Protein AF-A0A0Q2LYT6-F1 (afdb_monomer_lite)

pLDDT: mean 83.73, std 15.49, range [44.47, 98.06]

Sequence (70 aa):
MSHGKPGREHKGDRMLLQSRPVREVWDAVHALAAEAGTSVSQYVADLLAEHVGRPDLIRELNKEVLPLAM

Secondary structure (DSSP, 8-state):
---PPPPPPP-SS-PPP-----HHHHHHHHHHHHHTTS-HHHHHHHHHHHHTT-GGG-SSTT--------

Radius of gyration: 15.54 Å; chains: 1; bounding box: 38×31×45 Å

Organism: Mycobacterium gordonae (NCBI:txid1778)

Foldseek 3Di:
DDDDDPDPPDLPDDDDDDDDDDPVVVVVLCVVCVVLVHDSVLSVVCVVCVVVPNNVSRDRPPPDPDPDDD

Structure (mmCIF, N/CA/C/O backbone):
data_AF-A0A0Q2LYT6-F1
#
_entry.id   AF-A0A0Q2LYT6-F1
#
loop_
_atom_site.group_PDB
_atom_site.id
_atom_site.type_symbol
_atom_site.label_atom_id
_atom_site.label_alt_id
_atom_site.label_comp_id
_atom_site.label_asym_id
_atom_site.label_entity_id
_atom_site.label_seq_id
_atom_site.pdbx_PDB_ins_code
_atom_site.Cartn_x
_atom_site.Cartn_y
_atom_site.Cartn_z
_atom_site.occupancy
_atom_site.B_iso_or_equiv
_atom_site.auth_seq_id
_atom_site.auth_comp_id
_atom_site.auth_asym_id
_atom_site.auth_atom_id
_atom_site.pdbx_PDB_model_num
ATOM 1 N N . MET A 1 1 ? 19.408 15.189 31.343 1.00 44.47 1 MET A N 1
ATOM 2 C CA . MET A 1 1 ? 18.465 14.052 31.243 1.00 44.47 1 MET A CA 1
ATOM 3 C C . MET A 1 1 ? 17.736 14.164 29.909 1.00 44.47 1 MET A C 1
ATOM 5 O O . MET A 1 1 ? 16.802 14.942 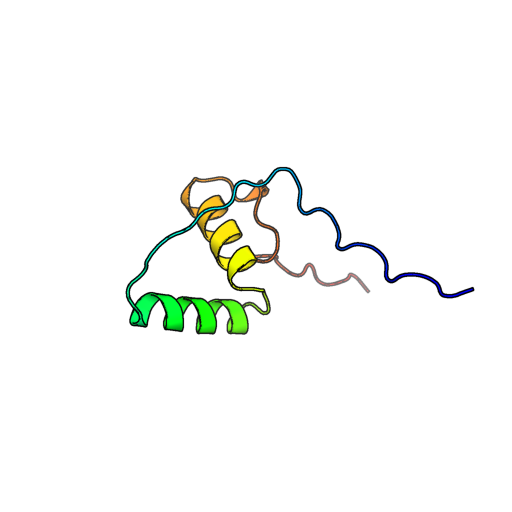29.783 1.00 44.47 1 MET A O 1
ATOM 9 N N . SER A 1 2 ? 18.275 13.506 28.878 1.00 51.25 2 SER A N 1
ATOM 10 C CA . SER A 1 2 ? 17.731 13.539 27.515 1.00 51.25 2 SER A CA 1
ATOM 11 C C . SER A 1 2 ? 16.586 12.533 27.421 1.00 51.25 2 SER A C 1
ATOM 13 O O . SER A 1 2 ? 16.803 11.346 27.658 1.00 51.25 2 SER A O 1
ATOM 15 N N . HIS A 1 3 ? 15.373 13.002 27.134 1.00 54.50 3 HIS A N 1
ATOM 16 C CA . HIS A 1 3 ? 14.231 12.133 26.866 1.00 54.50 3 HIS A CA 1
ATOM 17 C C . HIS A 1 3 ? 14.435 11.514 25.479 1.00 54.50 3 HIS A C 1
ATOM 19 O O . HIS A 1 3 ? 14.328 12.200 24.462 1.00 54.50 3 HIS A O 1
ATOM 25 N N . GLY A 1 4 ? 14.794 10.228 25.443 1.00 54.53 4 GLY A N 1
ATOM 26 C CA . GLY A 1 4 ? 14.865 9.458 24.204 1.00 54.53 4 GLY A CA 1
ATOM 27 C C . GLY A 1 4 ? 13.528 9.531 23.468 1.00 54.53 4 GLY A C 1
ATOM 28 O O . GLY A 1 4 ? 12.472 9.439 24.092 1.00 54.53 4 GLY A O 1
ATOM 29 N N . LYS A 1 5 ? 13.574 9.746 22.148 1.00 59.19 5 LYS A N 1
ATOM 30 C CA . LYS A 1 5 ? 12.373 9.804 21.305 1.00 59.19 5 LYS A CA 1
ATOM 31 C C . LYS A 1 5 ? 11.510 8.557 21.562 1.00 59.19 5 LYS A C 1
ATOM 33 O O . LYS A 1 5 ? 12.079 7.463 21.579 1.00 59.19 5 LYS A O 1
ATOM 38 N N . PRO A 1 6 ? 10.183 8.693 21.749 1.00 62.56 6 PRO A N 1
ATOM 39 C CA . PRO A 1 6 ? 9.314 7.538 21.932 1.00 62.56 6 PRO A CA 1
ATOM 40 C C . PRO A 1 6 ? 9.502 6.570 20.758 1.00 62.56 6 PRO A C 1
ATOM 42 O O . PRO A 1 6 ? 9.596 6.991 19.601 1.00 62.56 6 PRO A O 1
ATOM 45 N N . GLY A 1 7 ? 9.638 5.279 21.070 1.00 64.81 7 GLY A N 1
ATOM 46 C CA . GLY A 1 7 ? 9.756 4.234 20.058 1.00 64.81 7 GLY A CA 1
ATOM 47 C C . GLY A 1 7 ? 8.555 4.282 19.113 1.00 64.81 7 GLY A C 1
ATOM 48 O O . GLY A 1 7 ? 7.445 4.591 19.540 1.00 64.81 7 GLY A O 1
ATOM 49 N N . ARG A 1 8 ? 8.774 4.012 17.820 1.00 69.81 8 ARG A N 1
ATOM 50 C CA . ARG A 1 8 ? 7.676 3.938 16.843 1.00 69.81 8 ARG A CA 1
ATOM 51 C C . ARG A 1 8 ? 6.622 2.945 17.329 1.00 69.81 8 ARG A C 1
ATOM 53 O O . ARG A 1 8 ? 6.971 1.832 17.715 1.00 69.81 8 ARG A O 1
ATOM 60 N N . GLU A 1 9 ? 5.354 3.344 17.268 1.00 70.56 9 GLU A N 1
ATOM 61 C CA . GLU A 1 9 ? 4.228 2.488 17.633 1.00 70.56 9 GLU A CA 1
ATOM 62 C C . GLU A 1 9 ? 4.289 1.160 16.870 1.00 70.56 9 GLU A C 1
ATOM 64 O O . GLU A 1 9 ? 4.401 1.122 15.638 1.00 70.56 9 GLU A O 1
ATOM 69 N N . HIS A 1 10 ? 4.237 0.056 17.614 1.00 71.31 10 HIS A N 1
ATOM 70 C CA . HIS A 1 10 ? 4.261 -1.279 17.040 1.00 71.31 10 HIS A CA 1
ATOM 71 C C . HIS A 1 10 ? 2.965 -1.511 16.258 1.00 71.31 10 HIS A C 1
ATOM 73 O O . HIS A 1 10 ? 1.870 -1.528 16.820 1.00 71.31 10 HIS A O 1
ATOM 79 N N . LYS A 1 11 ? 3.067 -1.696 14.938 1.00 73.81 11 LYS A N 1
ATOM 80 C CA . LYS A 1 11 ? 1.900 -1.795 14.050 1.00 73.81 11 LYS A CA 1
ATOM 81 C C . LYS A 1 11 ? 1.218 -3.186 14.051 1.00 73.81 11 LYS A C 1
ATOM 83 O O . LYS A 1 11 ? 0.539 -3.531 13.081 1.00 73.81 11 LYS A O 1
ATOM 88 N N . GLY A 1 12 ? 1.351 -3.940 15.142 1.00 81.56 12 GLY A N 1
ATOM 89 C CA . GLY A 1 12 ? 0.835 -5.304 15.304 1.00 81.56 12 GLY A CA 1
ATOM 90 C C . GLY A 1 12 ? 1.781 -6.381 14.768 1.00 81.56 12 GLY A C 1
ATOM 91 O O . GLY A 1 12 ? 2.863 -6.067 14.275 1.00 81.56 12 GLY A O 1
ATOM 92 N N . ASP A 1 13 ? 1.365 -7.641 14.884 1.00 85.06 13 ASP A N 1
ATOM 93 C CA . ASP A 1 13 ? 2.102 -8.793 14.357 1.00 85.06 13 ASP A CA 1
ATOM 94 C C . ASP A 1 13 ? 2.117 -8.742 12.820 1.00 85.06 13 ASP A C 1
ATOM 96 O O . ASP A 1 13 ? 1.066 -8.764 12.176 1.00 85.06 13 ASP A O 1
ATOM 100 N N . ARG A 1 14 ? 3.300 -8.552 12.226 1.00 83.62 14 ARG A N 1
ATOM 101 C CA . ARG A 1 14 ? 3.471 -8.335 10.782 1.00 83.62 14 ARG A CA 1
ATOM 102 C C . ARG A 1 14 ? 4.633 -9.153 10.249 1.00 83.62 14 ARG A C 1
ATOM 104 O O . ARG A 1 14 ? 5.726 -9.130 10.807 1.00 83.62 14 ARG A O 1
ATOM 111 N N . MET A 1 15 ? 4.414 -9.775 9.097 1.00 88.69 15 MET A N 1
ATOM 112 C CA . MET A 1 15 ? 5.460 -10.446 8.332 1.00 88.69 15 MET A CA 1
ATOM 113 C C . MET A 1 15 ? 6.050 -9.503 7.282 1.00 88.69 15 MET A C 1
ATOM 115 O O . MET A 1 15 ? 5.339 -8.689 6.689 1.00 88.69 15 MET A O 1
ATOM 119 N N . LEU A 1 16 ? 7.355 -9.624 7.027 1.00 89.06 16 LEU A N 1
ATOM 120 C CA . LEU A 1 16 ? 7.992 -8.939 5.906 1.00 89.06 16 LEU A CA 1
ATOM 121 C C . LEU A 1 16 ? 7.585 -9.622 4.597 1.00 89.06 16 LEU A C 1
ATOM 123 O O . LEU A 1 16 ? 7.901 -10.790 4.380 1.00 89.06 16 LEU A O 1
ATOM 127 N N . LEU A 1 17 ? 6.947 -8.867 3.706 1.00 88.25 17 LEU A N 1
ATOM 128 C CA . LEU A 1 17 ? 6.696 -9.275 2.329 1.00 88.25 17 LEU A CA 1
ATOM 129 C C . LEU A 1 17 ? 7.673 -8.539 1.408 1.00 88.25 17 LEU A C 1
ATOM 131 O O . LEU A 1 17 ? 7.659 -7.310 1.339 1.00 88.25 17 LEU A O 1
ATOM 135 N N . GLN A 1 18 ? 8.514 -9.285 0.693 1.00 92.12 18 GLN A N 1
ATOM 136 C CA . GLN A 1 18 ? 9.394 -8.735 -0.335 1.00 92.12 18 GLN A CA 1
ATOM 137 C C . GLN A 1 18 ? 8.930 -9.208 -1.712 1.00 92.12 18 GLN A C 1
ATOM 139 O O . GLN A 1 18 ? 8.772 -10.403 -1.944 1.00 92.12 18 GLN A O 1
ATOM 144 N N . SER A 1 19 ? 8.749 -8.268 -2.636 1.00 91.44 19 SER A N 1
ATOM 145 C CA . SER A 1 19 ? 8.424 -8.540 -4.036 1.00 91.44 19 SER A CA 1
ATOM 146 C C . SER A 1 19 ? 9.385 -7.801 -4.972 1.00 91.44 19 SER A C 1
ATOM 148 O O . SER A 1 19 ? 10.150 -6.925 -4.555 1.00 91.44 19 SER A O 1
ATOM 150 N N . ARG A 1 20 ? 9.386 -8.189 -6.252 1.00 95.12 20 ARG A N 1
ATOM 151 C CA . ARG A 1 20 ? 10.180 -7.564 -7.323 1.00 95.12 20 ARG A CA 1
ATOM 152 C C . ARG A 1 20 ? 9.249 -7.100 -8.452 1.00 95.12 20 ARG A C 1
ATOM 154 O O . ARG A 1 20 ? 9.253 -7.715 -9.516 1.00 95.12 20 ARG A O 1
ATOM 161 N N . PRO A 1 21 ? 8.402 -6.081 -8.218 1.00 93.62 21 PRO A N 1
ATOM 162 C CA . PRO A 1 21 ? 7.551 -5.550 -9.273 1.00 93.62 21 PRO A CA 1
ATOM 163 C C . PRO A 1 21 ? 8.407 -4.925 -10.380 1.00 93.62 21 PRO A C 1
ATOM 165 O O . PRO A 1 21 ? 9.532 -4.478 -10.141 1.00 93.62 21 PRO A O 1
ATOM 168 N N . VAL A 1 22 ? 7.861 -4.874 -11.595 1.00 98.00 22 VAL A N 1
ATOM 169 C CA . VAL A 1 22 ? 8.452 -4.077 -12.676 1.00 98.00 22 VAL A CA 1
ATOM 170 C C . VAL A 1 22 ? 8.500 -2.599 -12.270 1.00 98.00 22 VAL A C 1
ATOM 172 O O . VAL A 1 22 ? 7.688 -2.145 -11.461 1.00 98.00 22 VAL A O 1
ATOM 175 N N . ARG A 1 23 ? 9.451 -1.840 -12.830 1.00 97.06 23 ARG A N 1
ATOM 176 C CA . ARG A 1 23 ? 9.699 -0.438 -12.447 1.00 97.06 23 ARG A CA 1
ATOM 177 C C . ARG A 1 23 ? 8.445 0.434 -12.545 1.00 97.06 23 ARG A C 1
ATOM 179 O O . ARG A 1 23 ? 8.140 1.142 -11.599 1.00 97.06 23 ARG A O 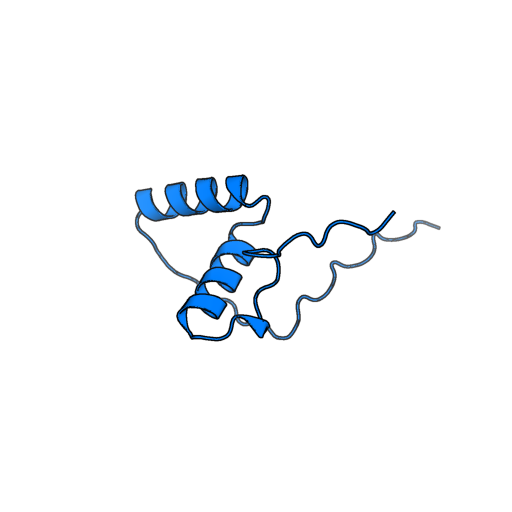1
ATOM 186 N N . GLU A 1 24 ? 7.689 0.311 -13.631 1.00 98.06 24 GLU A N 1
ATOM 187 C CA . GLU A 1 24 ? 6.475 1.110 -13.850 1.00 98.06 24 GLU A CA 1
ATOM 188 C C . GLU A 1 24 ? 5.419 0.883 -12.758 1.00 98.06 24 GLU A C 1
ATOM 190 O O . GLU A 1 24 ? 4.776 1.826 -12.305 1.00 98.06 24 GLU A O 1
ATOM 195 N N . VAL A 1 25 ? 5.289 -0.354 -12.265 1.00 97.19 25 VAL A N 1
ATOM 196 C CA . VAL A 1 25 ? 4.384 -0.680 -11.152 1.00 97.19 25 VAL A CA 1
ATOM 197 C C . VAL A 1 25 ? 4.896 -0.083 -9.844 1.00 97.19 25 VAL A C 1
ATOM 199 O O . VAL A 1 25 ? 4.109 0.429 -9.054 1.00 97.19 25 VAL A O 1
ATOM 202 N N . TRP A 1 26 ? 6.209 -0.120 -9.609 1.00 96.25 26 TRP A N 1
ATOM 203 C CA . TRP A 1 26 ? 6.808 0.505 -8.431 1.00 96.25 26 TRP A CA 1
ATOM 204 C C . TRP A 1 26 ? 6.546 2.013 -8.393 1.00 96.25 26 TRP A C 1
ATOM 206 O O . TRP A 1 26 ? 6.102 2.521 -7.361 1.00 96.25 26 TRP A O 1
ATOM 216 N N . ASP A 1 27 ? 6.771 2.704 -9.510 1.00 97.94 27 ASP A N 1
ATOM 217 C CA . ASP A 1 27 ? 6.574 4.149 -9.622 1.00 97.94 27 ASP A CA 1
ATOM 218 C C . ASP A 1 27 ? 5.093 4.525 -9.450 1.00 97.94 27 ASP A C 1
ATOM 220 O O . ASP A 1 27 ? 4.773 5.431 -8.677 1.00 97.94 27 ASP A O 1
ATOM 224 N N . ALA A 1 28 ? 4.179 3.772 -10.072 1.00 97.75 28 ALA A N 1
ATOM 225 C CA . ALA A 1 28 ? 2.739 3.972 -9.906 1.00 97.75 28 ALA A CA 1
ATOM 226 C C . ALA A 1 28 ? 2.293 3.794 -8.445 1.00 97.75 28 ALA A C 1
ATOM 228 O O . ALA A 1 28 ? 1.563 4.626 -7.912 1.00 97.75 28 ALA A O 1
ATOM 229 N N . VAL A 1 29 ? 2.777 2.755 -7.757 1.00 96.50 29 VAL A N 1
ATOM 230 C CA . VAL A 1 29 ? 2.470 2.529 -6.334 1.00 96.50 29 VAL A CA 1
ATOM 231 C C . VAL A 1 29 ? 2.997 3.670 -5.456 1.00 96.50 29 VAL A C 1
ATOM 233 O O . VAL A 1 29 ? 2.347 4.030 -4.477 1.00 96.50 29 VAL A O 1
ATOM 236 N N . HIS A 1 30 ? 4.149 4.261 -5.790 1.00 96.50 30 HIS A N 1
ATOM 237 C CA . HIS A 1 30 ? 4.683 5.411 -5.048 1.00 96.50 30 HIS A CA 1
ATOM 238 C C . HIS A 1 30 ? 3.825 6.657 -5.225 1.00 96.50 30 HIS A C 1
ATOM 240 O O . HIS A 1 30 ? 3.560 7.342 -4.237 1.00 96.50 30 HIS A O 1
ATOM 246 N N . ALA A 1 31 ? 3.385 6.932 -6.455 1.00 97.06 31 ALA A N 1
ATOM 247 C CA . ALA A 1 31 ? 2.484 8.043 -6.738 1.00 97.06 31 ALA A CA 1
ATOM 248 C C . ALA A 1 31 ? 1.168 7.885 -5.963 1.00 97.06 31 ALA A C 1
ATOM 250 O O . ALA A 1 31 ? 0.820 8.758 -5.173 1.00 97.06 31 ALA A O 1
ATOM 251 N N . LEU A 1 32 ? 0.531 6.716 -6.065 1.00 96.00 32 LEU A N 1
ATOM 252 C CA . LEU A 1 32 ? -0.742 6.443 -5.398 1.00 96.00 32 LEU A CA 1
ATOM 253 C C . LEU A 1 32 ? -0.638 6.493 -3.867 1.00 96.00 32 LEU A C 1
ATOM 255 O O . LEU A 1 32 ? -1.531 7.011 -3.200 1.00 96.00 32 LEU A O 1
ATOM 259 N N . ALA A 1 33 ? 0.457 5.990 -3.287 1.00 95.25 33 ALA A N 1
ATOM 260 C CA . ALA A 1 33 ? 0.685 6.090 -1.846 1.00 95.25 33 ALA A CA 1
ATOM 261 C C . ALA A 1 33 ? 0.850 7.551 -1.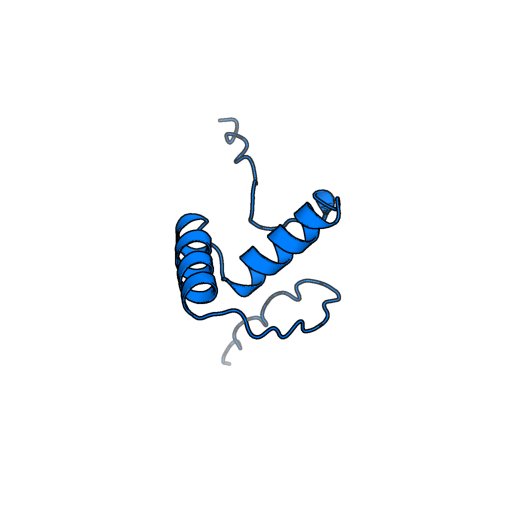394 1.00 95.25 33 ALA A C 1
ATOM 263 O O . ALA A 1 33 ? 0.329 7.930 -0.344 1.00 95.25 33 ALA A O 1
ATOM 264 N N . ALA A 1 34 ? 1.542 8.373 -2.193 1.00 94.56 34 ALA A N 1
ATOM 265 C CA . ALA A 1 34 ? 1.695 9.800 -1.928 1.00 94.56 34 ALA A CA 1
ATOM 266 C C . ALA A 1 34 ? 0.358 10.550 -2.043 1.00 94.56 34 ALA A C 1
ATOM 268 O O . ALA A 1 34 ? 0.053 11.366 -1.176 1.00 94.56 34 ALA A O 1
ATOM 269 N N . GLU A 1 35 ? -0.458 10.238 -3.053 1.00 92.94 35 GLU A N 1
ATOM 270 C CA . GLU A 1 35 ? -1.817 10.776 -3.218 1.00 92.94 35 GLU A CA 1
ATOM 271 C C . GLU A 1 35 ? -2.728 10.396 -2.044 1.00 92.94 35 GLU A C 1
ATOM 273 O O . GLU A 1 35 ? -3.489 11.224 -1.549 1.00 92.94 35 GLU A O 1
ATOM 278 N N . ALA A 1 36 ? -2.593 9.168 -1.539 1.00 90.12 36 ALA A N 1
ATOM 279 C CA . ALA A 1 36 ? -3.291 8.688 -0.350 1.00 90.12 36 ALA A CA 1
ATOM 280 C C . ALA A 1 36 ? -2.694 9.210 0.976 1.00 90.12 36 ALA A C 1
ATOM 282 O O . ALA A 1 36 ? -3.202 8.881 2.047 1.00 90.12 36 ALA A O 1
ATOM 283 N N . GLY A 1 37 ? -1.611 9.998 0.940 1.00 92.62 37 GLY A N 1
ATOM 284 C CA . GLY A 1 37 ? -0.979 10.569 2.132 1.00 92.62 37 GLY A CA 1
ATOM 285 C C . GLY A 1 37 ? -0.355 9.536 3.080 1.00 92.62 37 GLY A C 1
ATOM 286 O O . GLY A 1 37 ? -0.193 9.816 4.267 1.00 92.62 37 GLY A O 1
ATOM 287 N N . THR A 1 38 ? -0.003 8.347 2.581 1.00 93.19 38 THR A N 1
ATOM 288 C CA . THR A 1 38 ? 0.517 7.227 3.378 1.00 93.19 38 THR A CA 1
ATOM 289 C C . THR A 1 38 ? 1.895 6.765 2.893 1.00 93.19 38 THR A C 1
ATOM 291 O O . THR A 1 38 ? 2.354 7.066 1.793 1.00 93.19 38 THR A O 1
ATOM 294 N N . SER A 1 39 ? 2.602 6.000 3.726 1.00 93.88 39 SER A N 1
ATOM 295 C CA . SER A 1 39 ? 3.822 5.312 3.295 1.00 93.88 39 SER A CA 1
ATOM 296 C C . SER A 1 39 ? 3.497 4.171 2.328 1.00 93.88 39 SER A C 1
ATOM 298 O O . SER A 1 39 ? 2.551 3.423 2.559 1.00 93.88 39 SER A O 1
ATOM 300 N N . VAL A 1 40 ? 4.361 3.929 1.341 1.00 94.38 40 VAL A N 1
ATOM 301 C CA . VAL A 1 40 ? 4.211 2.818 0.382 1.00 94.38 40 VAL A CA 1
ATOM 302 C C . VAL A 1 40 ? 4.030 1.462 1.064 1.00 94.38 40 VAL A C 1
ATOM 304 O O . VAL A 1 40 ? 3.176 0.677 0.667 1.00 94.38 40 VAL A O 1
ATOM 307 N N . SER A 1 41 ? 4.785 1.182 2.130 1.00 92.31 41 SER A N 1
ATOM 308 C CA . SER A 1 41 ? 4.635 -0.073 2.876 1.00 92.31 41 SER A CA 1
ATOM 309 C C . SER A 1 41 ? 3.250 -0.230 3.504 1.00 92.31 41 SER A C 1
ATOM 311 O O . SER A 1 41 ? 2.739 -1.342 3.565 1.00 92.31 41 SER A O 1
ATOM 313 N N . GLN A 1 42 ? 2.653 0.859 3.993 1.00 93.25 42 GLN A N 1
ATOM 314 C CA . GLN A 1 42 ? 1.310 0.815 4.566 1.00 93.25 42 GLN A CA 1
ATOM 315 C C . GLN A 1 42 ? 0.241 0.766 3.474 1.00 93.25 42 GLN A C 1
ATOM 317 O O . GLN A 1 42 ? -0.673 -0.039 3.596 1.00 93.25 42 GLN A O 1
ATOM 322 N N . TYR A 1 43 ? 0.415 1.521 2.388 1.00 95.12 43 TYR A N 1
ATOM 323 C CA . TYR A 1 43 ? -0.440 1.462 1.204 1.00 95.12 43 TYR A CA 1
ATOM 324 C C . TYR A 1 43 ? -0.559 0.033 0.658 1.00 95.12 43 TYR A C 1
ATOM 326 O O . TYR A 1 43 ? -1.655 -0.495 0.513 1.00 95.12 43 TYR A O 1
ATOM 334 N N . VAL A 1 44 ? 0.573 -0.644 0.436 1.00 94.94 44 VAL A N 1
ATOM 335 C CA . VAL A 1 44 ? 0.584 -2.032 -0.054 1.00 94.94 44 VAL A CA 1
ATOM 336 C C . VAL A 1 44 ? -0.023 -2.997 0.967 1.00 94.94 44 VAL A C 1
ATOM 338 O O . VAL A 1 44 ? -0.739 -3.914 0.578 1.00 94.94 44 VAL A O 1
ATOM 341 N N . ALA A 1 45 ? 0.234 -2.811 2.265 1.00 94.12 45 ALA A N 1
ATOM 342 C CA . ALA A 1 45 ? -0.356 -3.661 3.300 1.00 94.12 45 ALA A CA 1
ATOM 343 C C . ALA A 1 45 ? -1.889 -3.546 3.342 1.00 94.12 45 ALA A C 1
ATOM 345 O O . ALA A 1 45 ? -2.577 -4.556 3.465 1.00 94.12 45 ALA A O 1
ATOM 346 N N . ASP A 1 46 ? -2.411 -2.331 3.207 1.00 94.25 46 ASP A N 1
ATOM 347 C CA . ASP A 1 46 ? -3.845 -2.060 3.180 1.00 94.25 46 ASP A CA 1
ATOM 348 C C . ASP A 1 46 ? -4.494 -2.587 1.886 1.00 94.25 46 ASP A C 1
ATOM 350 O O . ASP A 1 46 ? -5.541 -3.226 1.957 1.00 94.25 46 ASP A O 1
ATOM 354 N N . LEU A 1 47 ? -3.845 -2.426 0.723 1.00 94.62 47 LEU A N 1
ATOM 355 C CA . LEU A 1 47 ? -4.300 -3.044 -0.531 1.00 94.62 47 LEU A CA 1
ATOM 356 C C . LEU A 1 47 ? -4.354 -4.571 -0.435 1.00 94.62 47 LEU A C 1
ATOM 358 O O . LEU A 1 47 ? -5.287 -5.189 -0.936 1.00 94.62 47 LEU A O 1
ATOM 362 N N . LEU A 1 48 ? -3.365 -5.198 0.209 1.00 95.06 48 LEU A N 1
ATOM 363 C CA . LEU A 1 48 ? -3.376 -6.645 0.429 1.00 95.06 48 LEU A CA 1
ATOM 364 C C . LEU A 1 48 ? -4.524 -7.061 1.347 1.00 95.06 48 LEU A C 1
ATOM 366 O O . LEU A 1 48 ? -5.173 -8.065 1.067 1.00 95.06 48 LEU A O 1
ATOM 370 N N . ALA A 1 49 ? -4.783 -6.299 2.412 1.00 94.12 49 ALA A N 1
ATOM 371 C CA . ALA A 1 49 ? -5.907 -6.542 3.308 1.00 94.12 49 ALA A CA 1
ATOM 372 C C . ALA A 1 49 ? -7.247 -6.447 2.563 1.00 94.12 49 ALA A C 1
ATOM 374 O O . ALA A 1 49 ? -8.076 -7.346 2.684 1.00 94.12 49 ALA A O 1
ATOM 375 N N . GLU A 1 50 ? -7.434 -5.418 1.735 1.00 94.06 50 GLU A N 1
ATOM 376 C CA . GLU A 1 50 ? -8.614 -5.279 0.877 1.00 94.06 50 GLU A CA 1
ATOM 377 C C . GLU A 1 50 ? -8.738 -6.444 -0.116 1.00 94.06 50 GLU A C 1
ATOM 379 O O . GLU A 1 50 ? -9.785 -7.087 -0.191 1.00 94.06 50 GLU A O 1
ATOM 384 N N . HIS A 1 51 ? -7.651 -6.771 -0.822 1.00 95.25 51 HIS A N 1
ATOM 385 C CA . HIS A 1 51 ? -7.616 -7.807 -1.854 1.00 95.25 51 HIS A CA 1
ATOM 386 C C . HIS A 1 51 ? -8.022 -9.193 -1.333 1.00 95.25 51 HIS A C 1
ATOM 388 O O . HIS A 1 51 ? -8.665 -9.958 -2.050 1.00 95.25 51 HIS A O 1
ATOM 394 N N . VAL A 1 52 ? -7.680 -9.516 -0.081 1.00 96.75 52 VAL A N 1
ATOM 395 C CA . VAL A 1 52 ? -8.050 -10.793 0.559 1.00 96.75 52 VAL A CA 1
ATOM 396 C C . VAL A 1 52 ? -9.375 -10.731 1.330 1.00 96.75 52 VAL A C 1
ATOM 398 O O . VAL A 1 52 ? -9.702 -11.668 2.057 1.00 96.75 52 VAL A O 1
ATOM 401 N N . GLY A 1 53 ? -10.142 -9.644 1.196 1.00 94.19 53 GLY A N 1
ATOM 402 C CA . GLY A 1 53 ? -11.448 -9.489 1.841 1.00 94.19 53 GLY A CA 1
ATOM 403 C C . GLY A 1 53 ? -11.375 -9.224 3.347 1.00 94.19 53 GLY A C 1
ATOM 404 O O . GLY A 1 53 ? -12.257 -9.652 4.090 1.00 94.19 53 GLY A O 1
ATOM 405 N N . ARG A 1 54 ? -10.329 -8.532 3.815 1.00 93.31 54 ARG A N 1
ATOM 406 C CA . ARG A 1 54 ? -10.116 -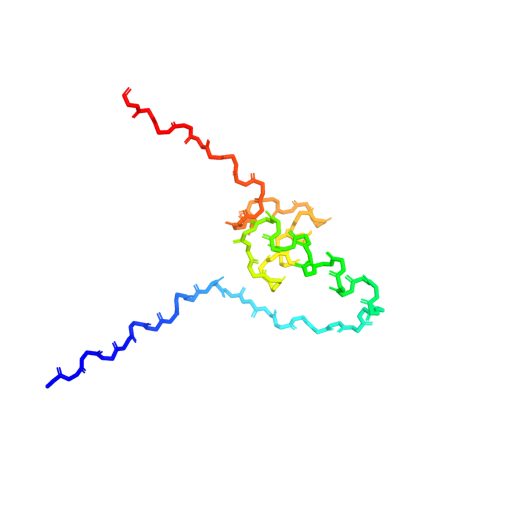8.133 5.218 1.00 93.31 54 ARG A CA 1
ATOM 407 C C . ARG A 1 54 ? -10.058 -6.608 5.393 1.00 93.31 54 ARG A C 1
ATOM 409 O O . ARG A 1 54 ? -9.058 -6.087 5.892 1.00 93.31 54 ARG A O 1
ATOM 416 N N . PRO A 1 55 ? -11.121 -5.869 5.017 1.00 90.75 55 PRO A N 1
ATOM 417 C CA . PRO A 1 55 ? -11.151 -4.411 5.143 1.00 90.75 55 PRO A CA 1
ATOM 418 C C . PRO A 1 55 ? -11.037 -3.928 6.597 1.00 90.75 55 PRO A C 1
ATOM 420 O O . PRO A 1 55 ? -10.581 -2.819 6.843 1.00 90.75 55 PRO A O 1
ATOM 423 N N . ASP A 1 56 ? -11.372 -4.778 7.573 1.00 90.50 56 ASP A N 1
ATOM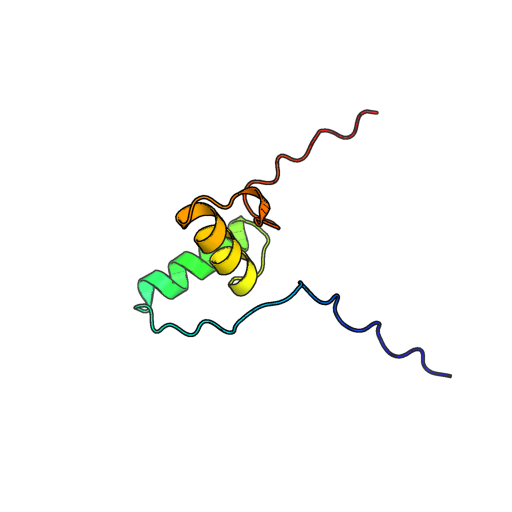 424 C CA . ASP A 1 56 ? -11.207 -4.516 9.007 1.00 90.50 56 ASP A CA 1
ATOM 425 C C . ASP A 1 56 ? -9.740 -4.324 9.441 1.00 90.50 56 ASP A C 1
ATOM 427 O O . ASP A 1 56 ? -9.477 -3.767 10.506 1.00 90.50 56 ASP A O 1
ATOM 431 N N . LEU A 1 57 ? -8.780 -4.770 8.623 1.00 90.62 57 LEU A N 1
ATOM 432 C CA . LEU A 1 57 ? -7.345 -4.624 8.880 1.00 90.62 57 LEU A CA 1
ATOM 433 C C . LEU A 1 57 ? -6.722 -3.394 8.200 1.00 90.62 57 LEU A C 1
ATOM 435 O O . LEU A 1 57 ? -5.552 -3.091 8.462 1.00 90.62 57 LEU A O 1
ATOM 439 N N . ILE A 1 58 ? -7.477 -2.691 7.350 1.00 91.25 58 ILE A N 1
ATOM 440 C CA . ILE A 1 58 ? -7.020 -1.483 6.656 1.00 91.25 58 ILE A CA 1
ATOM 441 C C . ILE A 1 58 ? -6.796 -0.366 7.678 1.00 91.25 58 ILE A C 1
ATOM 443 O O . ILE A 1 58 ? -7.629 -0.108 8.549 1.00 91.25 58 ILE A O 1
ATOM 447 N N . ARG A 1 59 ? -5.647 0.312 7.588 1.00 87.62 59 ARG A N 1
ATOM 448 C CA . ARG A 1 59 ? -5.278 1.353 8.555 1.00 87.62 59 ARG A CA 1
ATOM 449 C C . ARG A 1 59 ? -5.340 2.769 8.033 1.00 87.62 59 ARG A C 1
ATOM 451 O O . ARG A 1 59 ? -5.536 3.658 8.852 1.00 87.62 59 ARG A O 1
ATOM 458 N N . GLU A 1 60 ? -5.064 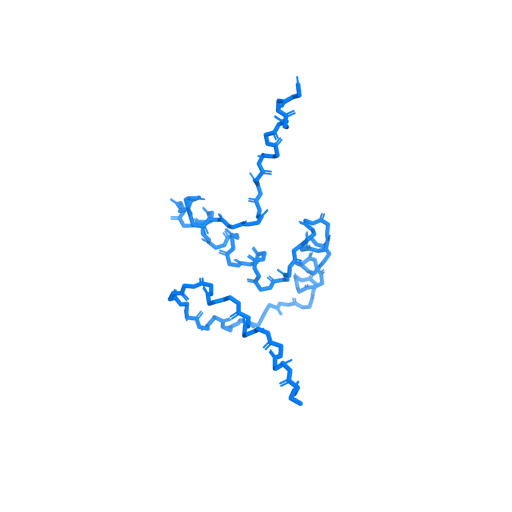3.022 6.769 1.00 85.88 60 GLU A N 1
ATOM 459 C CA . GLU A 1 60 ? -4.890 4.384 6.254 1.00 85.88 60 GLU A CA 1
ATOM 460 C C . GLU A 1 60 ? -5.667 4.587 4.947 1.00 85.88 60 GLU A C 1
ATOM 462 O O . GLU A 1 60 ? -6.247 5.653 4.758 1.00 85.88 60 GLU A O 1
ATOM 467 N N . LEU A 1 61 ? -5.785 3.554 4.109 1.00 84.12 61 LEU A N 1
ATOM 468 C CA . LEU A 1 61 ? -6.666 3.569 2.938 1.00 84.12 61 LEU A CA 1
ATOM 469 C C . LEU A 1 61 ? -8.156 3.623 3.321 1.00 84.12 61 LEU A C 1
ATOM 471 O O . LEU A 1 61 ? -8.565 3.089 4.348 1.00 84.12 61 LEU A O 1
ATOM 475 N N . ASN A 1 62 ? -8.971 4.267 2.478 1.00 70.81 62 ASN A N 1
ATOM 476 C CA . ASN A 1 62 ? -10.443 4.277 2.544 1.00 70.81 62 ASN A CA 1
ATOM 477 C C . ASN A 1 62 ? -11.060 4.690 3.893 1.00 70.81 62 ASN A C 1
ATOM 479 O O . ASN A 1 62 ? -12.230 4.416 4.154 1.00 70.81 62 ASN A O 1
ATOM 483 N N . LYS A 1 63 ? -10.303 5.372 4.758 1.00 65.38 63 LYS A N 1
ATOM 484 C CA . LYS A 1 63 ? -10.860 5.957 5.974 1.00 65.38 63 LYS A CA 1
ATOM 485 C C . LYS A 1 63 ? -11.747 7.132 5.594 1.00 65.38 63 LYS A C 1
ATOM 487 O O . LYS A 1 63 ? -11.256 8.228 5.333 1.00 65.38 63 LYS A O 1
ATOM 492 N N . GLU A 1 64 ? -13.054 6.900 5.593 1.00 55.91 64 GLU A N 1
ATOM 493 C CA . GLU A 1 64 ? -14.039 7.972 5.621 1.00 55.91 64 GLU A CA 1
ATOM 494 C C . GLU A 1 64 ? -13.742 8.844 6.848 1.00 55.91 64 GLU A C 1
ATOM 496 O O . GLU A 1 64 ? -13.885 8.419 7.998 1.00 55.91 64 GLU A O 1
ATOM 501 N N . VAL A 1 65 ? -13.251 10.061 6.611 1.00 56.62 65 VAL A N 1
ATOM 502 C CA . VAL A 1 65 ? -13.158 11.090 7.646 1.00 56.62 65 VAL A CA 1
ATOM 503 C C . VAL A 1 65 ? -14.584 11.435 8.045 1.00 56.62 65 VAL A C 1
ATOM 505 O O . VAL A 1 65 ? -15.254 12.216 7.373 1.00 56.62 65 VAL A O 1
ATOM 508 N N . LEU A 1 66 ? -15.066 10.817 9.125 1.00 58.94 66 LEU A N 1
ATOM 509 C CA . LEU A 1 66 ? -16.305 11.238 9.765 1.00 58.94 66 LEU A CA 1
ATOM 510 C C . LEU A 1 66 ? -16.179 12.741 10.050 1.00 58.94 66 LEU A C 1
ATOM 512 O O . LEU A 1 66 ? -15.194 13.142 10.685 1.00 58.94 66 LEU A O 1
ATOM 516 N N . PRO A 1 67 ? -17.117 13.585 9.580 1.00 52.78 67 PRO A N 1
ATOM 517 C CA . PRO A 1 67 ? -17.094 14.990 9.936 1.00 52.78 67 PRO A CA 1
ATOM 518 C C . PRO A 1 67 ? -17.149 15.068 11.459 1.00 52.78 67 PRO A C 1
ATOM 520 O O . PRO A 1 67 ? -18.041 14.494 12.086 1.00 52.78 67 PRO A O 1
ATOM 523 N N . LEU A 1 68 ? -16.154 15.733 12.053 1.00 61.28 68 LEU A N 1
ATOM 524 C CA . LEU A 1 68 ? -16.193 16.088 13.464 1.00 61.28 68 LEU A CA 1
ATOM 525 C C . LEU A 1 68 ? -17.496 16.853 13.677 1.00 61.28 68 LEU A C 1
ATOM 527 O O . LEU A 1 68 ? -17.661 17.949 13.145 1.00 61.28 68 LEU A O 1
ATOM 531 N N . ALA A 1 69 ? -18.436 16.240 14.395 1.00 64.56 69 ALA A N 1
ATOM 532 C CA . ALA A 1 69 ? -19.622 16.937 14.847 1.00 64.56 69 ALA A CA 1
ATOM 533 C C . ALA A 1 69 ? -19.146 18.120 15.703 1.00 64.56 69 ALA A C 1
ATOM 535 O O . ALA A 1 69 ? -18.483 17.915 16.724 1.00 64.56 69 ALA A O 1
ATOM 536 N N . MET A 1 70 ? -19.423 19.332 15.222 1.00 52.12 70 MET A N 1
ATOM 537 C CA . MET A 1 70 ? -19.261 20.589 15.948 1.00 52.12 70 MET A CA 1
ATOM 538 C C . MET A 1 70 ? -20.629 21.065 16.419 1.00 52.12 70 MET A C 1
ATOM 540 O O . MET A 1 70 ? -21.597 20.899 15.642 1.00 52.12 70 MET A O 1
#